Protein AF-A0A8J7L565-F1 (afdb_monomer)

Secondary structure (DSSP, 8-state):
--HHHHHHHHHTT-HHHHHHHHHHHHGGGTEEEEEEEETTEEEEEEEESSPPPGGG-----

Sequence (61 aa):
MDSQTILAL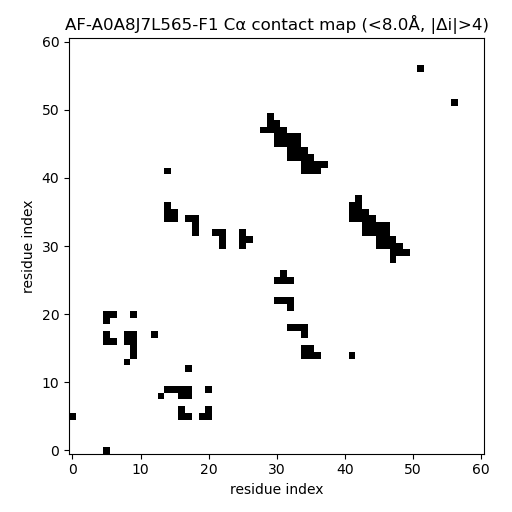AKQGDANAIAVLINNSLKEKRIVGKVTRKEDCLQIILESSEVPNHAKTQSFS

Organism: NCBI:txid1725252

pLDDT: mean 84.37, std 13.67, range [52.0, 96.0]

Foldseek 3Di:
DDLVVLVVCVVVVNQVSVQVVVCVVCVVVQWHWDWDDDPPDIDIDIDHPDDPDPVPPPPPD

Nearest PDB structures (foldseek):
  8ym1-assembly2_C  TM=5.397E-01  e=3.069E+00  Swine acute diarrhea syndrome coronavirus
  8ym1-assembly4_E  TM=5.435E-01  e=3.069E+00  Swine acute diarrhea syndrome coronavirus
  5epw-assembly1_A  TM=5.247E-01  e=5.071E+00  Human coronavirus NL63
  8wqk-assembly3_E  TM=4.530E-01  e=5.853E+00  Porcine epidemic diarrhea virus
  8wqk-assembly2_G  TM=4.733E-01  e=6.288E+00  Porcine epidemic diarrhea virus

Mean predicted aligned error: 7.8 Å

Radius of gyration: 14.24 Å; Cα contacts (8 Å, |Δi|>4): 64; chains: 1; bounding box: 32×40×31 Å

Solvent-accessible surface area (backbone atoms only — not comparable to full-atom values): 3771 Å² total; per-residue (Å²): 135,59,70,69,58,36,54,55,38,30,76,74,64,38,38,67,35,40,24,52,56,49,28,65,76,26,49,93,74,54,32,46,46,50,46,43,69,56,90,96,42,80,47,76,47,80,46,57,84,64,78,74,65,82,92,68,71,75,77,87,123

Structure (mmCIF, N/CA/C/O backbone):
data_AF-A0A8J7L565-F1
#
_entry.id   AF-A0A8J7L565-F1
#
loop_
_atom_site.group_PDB
_atom_site.id
_atom_site.type_symbol
_atom_site.label_atom_id
_atom_site.label_alt_id
_atom_site.label_comp_id
_atom_site.label_asym_id
_atom_site.label_entity_id
_atom_site.label_seq_id
_atom_site.pdbx_PDB_ins_code
_atom_site.Cartn_x
_atom_site.Cartn_y
_atom_site.Cartn_z
_atom_site.occupancy
_atom_site.B_iso_or_equiv
_atom_site.auth_seq_id
_atom_site.auth_comp_id
_atom_site.auth_asym_id
_atom_site.auth_atom_id
_atom_site.pdbx_PDB_model_num
ATOM 1 N N . MET A 1 1 ? -1.164 17.478 4.843 1.00 57.94 1 MET A N 1
ATOM 2 C CA . MET A 1 1 ? -1.496 16.442 5.844 1.00 57.94 1 MET A CA 1
ATOM 3 C C . MET A 1 1 ? -0.208 16.032 6.524 1.00 57.94 1 MET A C 1
ATOM 5 O O . MET A 1 1 ? 0.786 15.865 5.831 1.00 57.94 1 MET A O 1
ATOM 9 N N . ASP A 1 2 ? -0.211 15.949 7.848 1.00 79.81 2 ASP A N 1
ATOM 10 C CA . ASP A 1 2 ? 0.956 15.546 8.635 1.00 79.81 2 ASP A CA 1
ATOM 11 C C . ASP A 1 2 ? 1.198 14.021 8.545 1.00 79.81 2 ASP A C 1
ATOM 13 O O . ASP A 1 2 ? 0.254 13.236 8.437 1.00 79.81 2 ASP A O 1
ATOM 17 N N . SER A 1 3 ? 2.464 13.599 8.580 1.00 74.31 3 SER A N 1
ATOM 18 C CA . SER A 1 3 ? 2.874 12.194 8.427 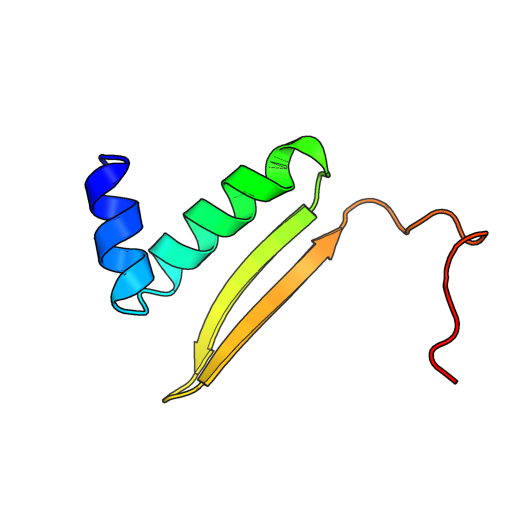1.00 74.31 3 SER A CA 1
ATOM 19 C C . SER A 1 3 ? 2.355 11.310 9.568 1.00 74.31 3 SER A C 1
ATOM 21 O O . SER A 1 3 ? 1.947 10.168 9.336 1.00 74.31 3 SER A O 1
ATOM 23 N N . GLN A 1 4 ? 2.270 11.841 10.797 1.00 78.69 4 GLN A N 1
ATOM 24 C CA . GLN A 1 4 ? 1.710 11.084 11.922 1.00 78.69 4 GLN A CA 1
ATOM 25 C C . GLN A 1 4 ? 0.203 10.869 11.772 1.00 78.69 4 GLN A C 1
ATOM 27 O O . GLN A 1 4 ? -0.309 9.798 12.102 1.00 78.69 4 GLN A O 1
ATOM 32 N N . THR A 1 5 ? -0.493 11.853 11.200 1.00 92.31 5 THR A N 1
ATOM 33 C CA . THR A 1 5 ? -1.925 11.749 10.887 1.00 92.31 5 THR A CA 1
ATOM 34 C C . THR A 1 5 ? -2.184 10.658 9.843 1.00 92.31 5 THR A C 1
ATOM 36 O O . THR A 1 5 ? -3.095 9.850 10.008 1.00 92.31 5 THR A O 1
ATOM 39 N N . ILE A 1 6 ? -1.346 10.569 8.805 1.00 94.25 6 ILE A N 1
ATOM 40 C CA . ILE A 1 6 ? -1.460 9.533 7.764 1.00 94.25 6 ILE A CA 1
ATOM 41 C C . ILE A 1 6 ? -1.237 8.136 8.358 1.00 94.25 6 ILE A C 1
ATOM 43 O O . ILE A 1 6 ? -2.003 7.217 8.076 1.00 94.25 6 ILE A O 1
ATOM 47 N N . LEU A 1 7 ? -0.235 7.966 9.225 1.00 94.56 7 LEU A N 1
ATOM 48 C CA . LEU A 1 7 ? 0.016 6.678 9.873 1.00 94.56 7 LEU A CA 1
ATOM 49 C C . LEU A 1 7 ? -1.149 6.242 10.775 1.00 94.56 7 LEU A C 1
ATOM 51 O O . LEU A 1 7 ? -1.507 5.065 10.786 1.00 94.56 7 LEU A O 1
ATOM 55 N N . ALA A 1 8 ? -1.741 7.172 11.527 1.00 95.75 8 ALA A N 1
ATOM 56 C CA . ALA A 1 8 ? -2.885 6.881 12.385 1.00 95.75 8 ALA A CA 1
ATOM 57 C C . ALA A 1 8 ? -4.113 6.440 11.570 1.00 95.75 8 ALA A C 1
ATOM 59 O O . ALA A 1 8 ? -4.716 5.417 11.886 1.00 95.75 8 ALA A O 1
ATOM 60 N N . LEU A 1 9 ? -4.430 7.156 10.488 1.00 94.81 9 LEU A N 1
ATOM 61 C CA . LEU A 1 9 ? -5.537 6.819 9.588 1.00 94.81 9 LEU A CA 1
ATOM 62 C C . LEU A 1 9 ? -5.317 5.469 8.892 1.00 94.81 9 LEU A C 1
ATOM 64 O O . LEU A 1 9 ? -6.227 4.644 8.827 1.00 94.81 9 LEU A O 1
ATOM 68 N N . ALA A 1 10 ? -4.091 5.190 8.445 1.00 93.94 10 ALA A N 1
ATOM 69 C CA . ALA A 1 10 ? -3.770 3.913 7.819 1.00 93.94 10 ALA A CA 1
ATOM 70 C C . ALA A 1 10 ? -3.962 2.730 8.784 1.00 93.94 10 ALA A C 1
ATOM 72 O O . ALA A 1 10 ? -4.506 1.698 8.395 1.00 93.94 10 ALA A O 1
ATOM 73 N N . LYS A 1 11 ? -3.592 2.891 10.063 1.00 92.38 11 LYS A N 1
ATOM 74 C CA . LYS A 1 11 ? -3.834 1.881 11.110 1.00 92.38 11 LYS A CA 1
ATOM 75 C C . LYS A 1 11 ? -5.321 1.641 11.394 1.00 92.38 11 LYS A C 1
ATOM 77 O O . LYS A 1 11 ? -5.665 0.576 11.893 1.00 92.38 11 LYS A O 1
ATOM 82 N N . GLN A 1 12 ? -6.187 2.601 11.077 1.00 92.44 12 GLN A N 1
ATOM 83 C CA . GLN A 1 12 ? -7.644 2.480 11.203 1.00 92.44 12 GLN A CA 1
ATOM 84 C C . GLN A 1 12 ? -8.308 1.871 9.956 1.00 92.44 12 GLN A C 1
ATOM 86 O O . GLN A 1 12 ? -9.523 1.690 9.937 1.00 92.44 12 GLN A O 1
ATOM 91 N N . GLY A 1 13 ? -7.535 1.545 8.916 1.00 89.25 13 GLY A N 1
ATOM 92 C CA . GLY A 1 13 ? -8.067 0.983 7.675 1.00 89.25 13 GLY A CA 1
ATOM 93 C C . GLY A 1 13 ? -8.529 2.028 6.657 1.00 89.25 13 GLY A C 1
ATOM 94 O O . GLY A 1 13 ? -9.278 1.683 5.741 1.00 89.25 13 GLY A O 1
ATOM 95 N N . ASP A 1 14 ? -8.108 3.292 6.789 1.00 92.69 14 ASP A N 1
ATOM 96 C CA . ASP A 1 14 ? -8.378 4.308 5.770 1.00 92.69 14 ASP A CA 1
ATOM 97 C C . ASP A 1 14 ? -7.612 3.985 4.476 1.00 92.69 14 ASP A C 1
ATOM 99 O O . ASP A 1 14 ? -6.378 3.987 4.4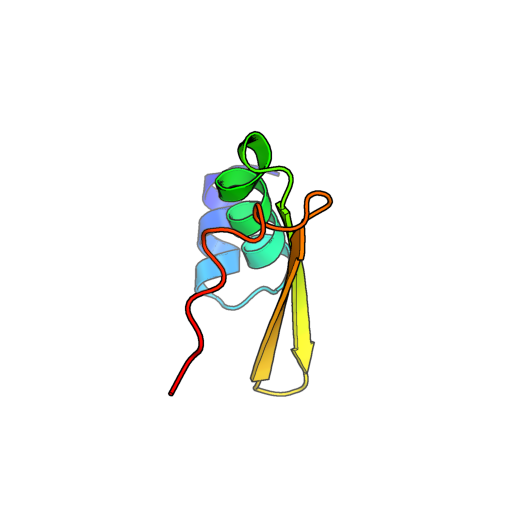32 1.00 92.69 14 ASP A O 1
ATOM 103 N N . ALA A 1 15 ? -8.355 3.703 3.406 1.00 94.00 15 ALA A N 1
ATOM 104 C CA . ALA A 1 15 ? -7.787 3.268 2.133 1.00 94.00 15 ALA A CA 1
ATOM 105 C C . ALA A 1 15 ? -6.872 4.327 1.496 1.00 94.00 15 ALA A C 1
ATOM 107 O O . ALA A 1 15 ? -5.862 3.972 0.887 1.00 94.00 15 ALA A O 1
ATOM 108 N N . ASN A 1 16 ? -7.180 5.616 1.662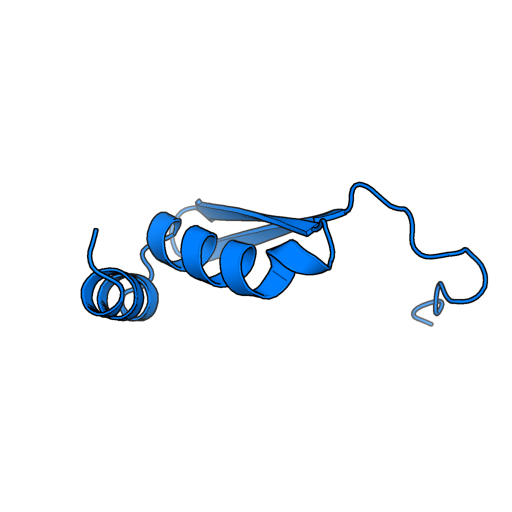 1.00 94.38 16 ASN A N 1
ATOM 109 C CA . ASN A 1 16 ? -6.388 6.697 1.078 1.00 94.38 16 ASN A CA 1
ATOM 110 C C . ASN A 1 16 ? -5.053 6.850 1.811 1.00 94.38 16 ASN A C 1
ATOM 112 O O . ASN A 1 16 ? -4.004 6.956 1.179 1.00 94.38 16 ASN A O 1
ATOM 116 N N . ALA A 1 17 ? -5.070 6.805 3.140 1.00 95.25 17 ALA A N 1
ATOM 117 C CA . ALA A 1 17 ? -3.869 6.856 3.958 1.00 95.25 17 ALA A CA 1
ATOM 118 C C . ALA A 1 17 ? -2.958 5.648 3.692 1.00 95.25 17 ALA A C 1
ATOM 120 O O . ALA A 1 17 ? -1.746 5.810 3.538 1.00 95.25 17 ALA A O 1
ATOM 121 N N . ILE A 1 18 ? -3.539 4.452 3.548 1.00 94.69 18 ILE A N 1
ATOM 122 C CA . ILE A 1 18 ? -2.802 3.249 3.138 1.00 94.69 18 ILE A CA 1
ATOM 123 C C . ILE A 1 18 ? -2.189 3.443 1.743 1.00 94.69 18 ILE A C 1
ATOM 125 O O . ILE A 1 18 ? -1.006 3.155 1.560 1.00 94.69 18 ILE A O 1
ATOM 129 N N . ALA A 1 19 ? -2.942 3.982 0.776 1.00 96.00 19 ALA A N 1
ATOM 130 C CA . ALA A 1 19 ? -2.423 4.270 -0.563 1.00 96.00 19 ALA A CA 1
ATOM 131 C C . ALA A 1 19 ? -1.232 5.232 -0.525 1.00 96.00 19 ALA 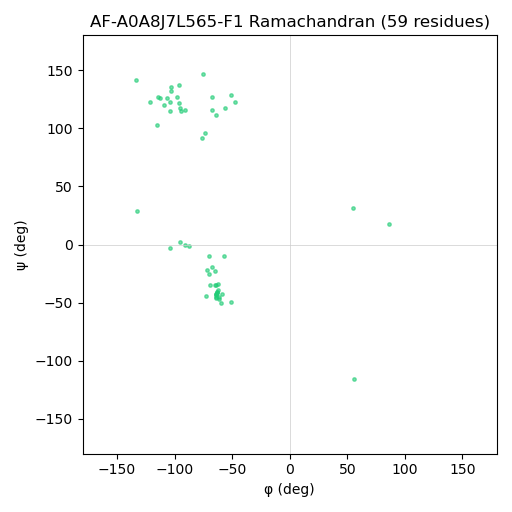A C 1
ATOM 133 O O . ALA A 1 19 ? -0.243 5.011 -1.223 1.00 96.00 19 ALA A O 1
ATOM 134 N N . VAL A 1 20 ? -1.295 6.282 0.298 1.00 95.75 20 VAL A N 1
ATOM 135 C CA . VAL A 1 20 ? -0.193 7.241 0.450 1.00 95.75 20 VAL A CA 1
ATOM 136 C C . VAL A 1 20 ? 1.062 6.552 0.980 1.00 95.75 20 VAL A C 1
ATOM 138 O O . VAL A 1 20 ? 2.136 6.735 0.407 1.00 95.75 20 VAL A O 1
ATOM 141 N N . LEU A 1 21 ? 0.943 5.727 2.026 1.00 95.62 21 LEU A N 1
ATOM 142 C CA . LEU A 1 21 ? 2.092 5.013 2.590 1.00 95.62 21 LEU A CA 1
ATOM 143 C C . LEU A 1 21 ? 2.696 4.016 1.593 1.00 95.62 21 LEU A C 1
ATOM 145 O O . LEU A 1 21 ? 3.912 4.013 1.404 1.00 95.62 21 LEU A O 1
ATOM 149 N N . ILE A 1 22 ? 1.862 3.225 0.909 1.00 94.44 22 ILE A N 1
ATOM 150 C CA . ILE A 1 22 ? 2.311 2.266 -0.111 1.00 94.44 22 ILE A CA 1
ATOM 151 C C . ILE A 1 22 ? 3.046 2.989 -1.242 1.00 94.44 22 ILE A C 1
ATOM 153 O O . ILE A 1 22 ? 4.167 2.618 -1.587 1.00 94.44 22 ILE A O 1
ATOM 157 N N . ASN A 1 23 ? 2.449 4.045 -1.796 1.00 94.81 23 ASN A N 1
ATOM 158 C CA . ASN A 1 23 ? 3.052 4.793 -2.897 1.00 94.81 23 ASN A CA 1
ATOM 159 C C . ASN A 1 23 ? 4.350 5.485 -2.479 1.00 94.81 23 ASN A C 1
ATOM 161 O O . ASN A 1 23 ? 5.294 5.527 -3.263 1.00 94.81 23 ASN A O 1
ATOM 165 N N . ASN A 1 24 ? 4.446 5.969 -1.239 1.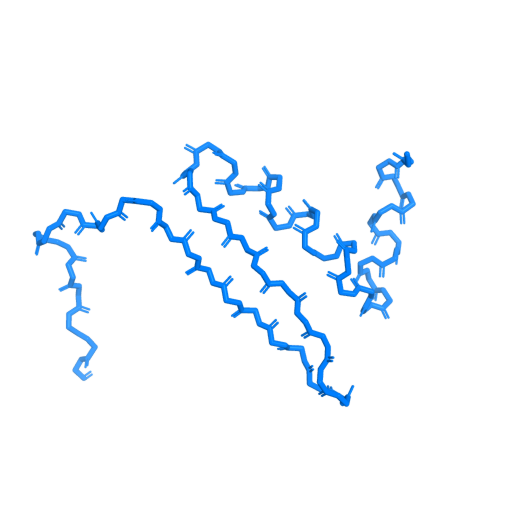00 94.38 24 ASN A N 1
ATOM 166 C CA . ASN A 1 24 ? 5.690 6.531 -0.724 1.00 94.38 24 ASN A CA 1
ATOM 167 C C . ASN A 1 24 ? 6.807 5.474 -0.648 1.00 94.38 24 ASN A C 1
ATOM 169 O O . ASN A 1 24 ? 7.931 5.743 -1.061 1.00 94.38 24 ASN A O 1
ATOM 173 N N . SER A 1 25 ? 6.499 4.254 -0.192 1.00 92.94 25 SER A N 1
ATOM 174 C CA . SER A 1 25 ? 7.466 3.146 -0.142 1.00 92.94 25 SER A CA 1
ATOM 175 C C . SER A 1 25 ? 7.863 2.603 -1.520 1.00 92.94 25 SER A C 1
ATOM 177 O O . SER A 1 25 ? 8.942 2.030 -1.667 1.00 92.94 25 SER A O 1
ATOM 179 N N . LEU A 1 26 ? 7.001 2.757 -2.526 1.00 91.62 26 LEU A N 1
ATOM 180 C CA . LEU A 1 26 ? 7.192 2.206 -3.871 1.00 91.62 26 LEU A CA 1
ATOM 181 C C . LEU A 1 26 ? 7.627 3.238 -4.919 1.00 91.62 26 LEU A C 1
ATOM 183 O O . LEU A 1 26 ? 7.927 2.860 -6.053 1.00 91.62 26 LEU A O 1
ATOM 187 N N . LYS A 1 27 ? 7.724 4.516 -4.540 1.00 88.56 27 LYS A N 1
ATOM 188 C CA . LYS A 1 27 ? 8.043 5.634 -5.436 1.00 88.56 27 LYS A CA 1
ATOM 189 C C . LYS A 1 27 ? 9.299 5.389 -6.277 1.00 88.56 27 LYS A C 1
ATOM 191 O O . LYS A 1 27 ? 9.249 5.499 -7.499 1.00 88.56 27 LYS A O 1
ATOM 196 N N . GLU A 1 28 ? 10.393 4.974 -5.640 1.00 89.44 28 GLU A N 1
ATOM 197 C CA . GLU A 1 28 ? 11.676 4.711 -6.315 1.00 89.44 28 GLU A CA 1
ATOM 198 C C . GLU A 1 28 ? 11.625 3.500 -7.260 1.00 89.44 28 GLU A C 1
ATOM 200 O O . GLU A 1 28 ? 12.450 3.369 -8.159 1.00 89.44 28 GLU A O 1
ATOM 205 N N . LYS A 1 29 ? 10.636 2.614 -7.087 1.00 87.06 29 LYS A N 1
ATOM 206 C CA . LYS A 1 29 ? 10.417 1.437 -7.940 1.00 87.06 29 LYS A CA 1
ATOM 207 C C . LYS A 1 29 ? 9.478 1.722 -9.113 1.00 87.06 29 LYS A C 1
ATOM 209 O O . LYS A 1 29 ? 9.217 0.807 -9.883 1.00 87.06 29 LYS A O 1
ATOM 214 N N . ARG A 1 30 ? 8.955 2.952 -9.242 1.00 86.69 30 ARG A N 1
ATOM 215 C CA . ARG A 1 30 ? 7.971 3.340 -10.273 1.00 86.69 30 ARG A CA 1
ATOM 216 C C . ARG A 1 30 ? 6.718 2.445 -10.28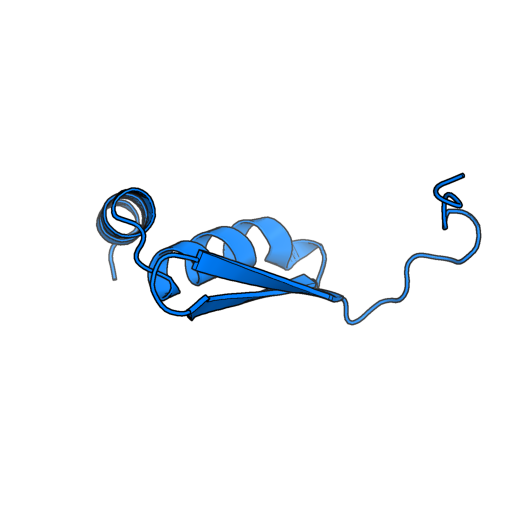1 1.00 86.69 30 ARG A C 1
ATOM 218 O O . ARG A 1 30 ? 6.104 2.234 -11.324 1.00 86.69 30 ARG A O 1
ATOM 225 N N . ILE A 1 31 ? 6.337 1.935 -9.107 1.00 89.94 31 ILE A N 1
ATOM 226 C CA . ILE A 1 31 ? 5.117 1.146 -8.904 1.00 89.94 31 ILE A CA 1
ATOM 227 C C . ILE A 1 31 ? 4.071 2.036 -8.237 1.00 89.94 31 ILE A C 1
ATOM 229 O O . ILE A 1 31 ? 4.356 2.694 -7.236 1.00 89.94 31 ILE A O 1
ATOM 233 N N . VAL A 1 32 ? 2.853 2.016 -8.770 1.00 92.94 32 VAL A N 1
ATOM 234 C CA . VAL A 1 32 ? 1.686 2.703 -8.218 1.00 92.94 32 VAL A CA 1
ATOM 235 C C . VAL A 1 32 ? 0.779 1.688 -7.531 1.00 92.94 32 VAL A C 1
ATOM 237 O O . VAL A 1 32 ? 0.309 0.733 -8.145 1.00 92.94 32 VAL A O 1
ATOM 240 N N . GLY A 1 33 ? 0.510 1.905 -6.248 1.00 93.69 33 GLY A N 1
ATOM 241 C CA . GLY A 1 33 ? -0.491 1.188 -5.474 1.00 93.69 33 GLY A CA 1
ATOM 242 C C . GLY A 1 33 ? -1.842 1.894 -5.526 1.00 93.69 33 GLY A C 1
ATOM 243 O O . GLY A 1 33 ? -1.994 3.004 -5.009 1.00 93.69 33 GLY A O 1
ATOM 244 N N . LYS A 1 34 ? -2.838 1.230 -6.111 1.00 94.38 34 LYS A N 1
ATOM 245 C CA . LYS A 1 34 ? -4.249 1.619 -6.040 1.00 94.38 34 LYS A CA 1
ATOM 246 C C . LYS A 1 34 ? -4.899 0.843 -4.905 1.00 94.38 34 LYS A C 1
ATOM 248 O O . LYS A 1 34 ? -4.947 -0.385 -4.945 1.00 94.38 34 LYS A O 1
ATOM 253 N N . VAL A 1 35 ? -5.392 1.556 -3.900 1.00 94.81 35 VAL A N 1
ATOM 254 C CA . VAL A 1 35 ? -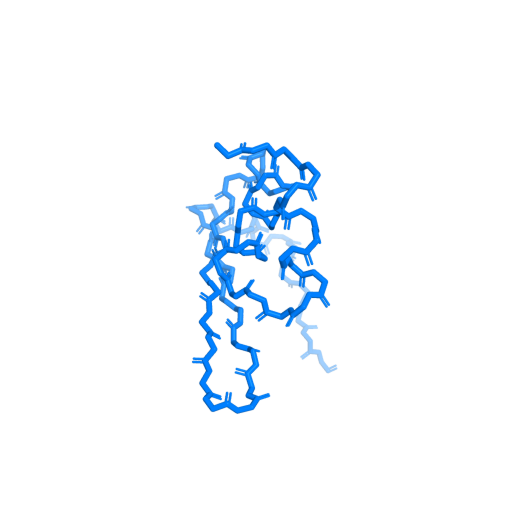6.038 0.956 -2.730 1.00 94.81 35 VAL A CA 1
ATOM 255 C C . VAL A 1 35 ? -7.500 1.353 -2.736 1.00 94.81 35 VAL A C 1
ATOM 257 O O . VAL A 1 35 ? -7.831 2.532 -2.819 1.00 94.81 35 VAL A O 1
ATOM 260 N N . THR A 1 36 ? -8.379 0.364 -2.654 1.00 93.75 36 THR A N 1
ATOM 261 C CA . THR A 1 36 ? -9.822 0.578 -2.553 1.00 93.75 36 THR A CA 1
ATOM 262 C C . THR A 1 36 ? -10.379 -0.299 -1.450 1.00 93.75 36 THR A C 1
ATOM 264 O O . THR A 1 36 ? -9.951 -1.439 -1.271 1.00 93.75 36 THR A O 1
ATOM 267 N N . ARG A 1 37 ? -11.341 0.232 -0.700 1.00 89.62 37 ARG A N 1
ATOM 268 C CA . ARG A 1 37 ? -12.122 -0.559 0.245 1.00 89.62 37 ARG A CA 1
ATOM 269 C C . ARG A 1 37 ? -13.418 -0.974 -0.440 1.00 89.62 37 ARG A C 1
ATOM 271 O O . ARG A 1 37 ? -14.160 -0.118 -0.917 1.00 89.62 37 ARG A O 1
ATOM 278 N N . LYS A 1 38 ? -13.659 -2.278 -0.516 1.00 88.56 38 LYS A N 1
ATOM 279 C CA . LYS A 1 38 ? -14.891 -2.881 -1.027 1.00 88.56 38 LYS A CA 1
ATOM 280 C C . LYS A 1 38 ? -15.549 -3.596 0.138 1.00 88.56 38 LYS A C 1
ATOM 282 O O . LYS A 1 38 ? -15.075 -4.655 0.533 1.00 88.56 38 LYS A O 1
ATOM 287 N N . GLU A 1 39 ? -16.587 -2.979 0.699 1.00 86.19 39 GLU A N 1
ATOM 288 C CA . GLU A 1 39 ? -17.254 -3.460 1.916 1.00 86.19 39 GLU A CA 1
ATOM 289 C C . GLU A 1 39 ? -16.234 -3.623 3.065 1.00 86.19 39 GLU A C 1
ATOM 291 O O . GLU A 1 39 ? -15.591 -2.648 3.481 1.00 86.19 39 GLU A O 1
ATOM 296 N N . ASP A 1 40 ? -16.034 -4.858 3.522 1.00 85.25 40 ASP A N 1
ATOM 297 C CA . ASP A 1 40 ? -15.090 -5.226 4.579 1.00 85.25 40 ASP A CA 1
ATOM 298 C C . ASP A 1 40 ? -13.728 -5.696 4.043 1.00 85.25 40 ASP A C 1
ATOM 300 O O . ASP A 1 40 ? -12.824 -6.020 4.812 1.00 85.25 40 ASP A O 1
ATOM 304 N N . CYS A 1 41 ? -13.542 -5.685 2.722 1.00 88.50 41 CYS A N 1
ATOM 305 C CA . CYS A 1 41 ? -12.318 -6.117 2.062 1.00 88.50 41 CYS A CA 1
ATOM 306 C C . CYS A 1 41 ? -11.474 -4.929 1.588 1.00 88.50 41 CYS A C 1
ATOM 308 O O . CYS A 1 41 ? -11.958 -3.990 0.950 1.00 88.50 41 CYS A O 1
ATOM 310 N N . LEU A 1 42 ? -10.166 -5.007 1.831 1.00 90.31 42 LEU A N 1
ATOM 311 C CA . LEU A 1 42 ? -9.189 -4.084 1.263 1.00 90.31 42 LEU A CA 1
ATOM 312 C C . LEU A 1 42 ? -8.610 -4.686 -0.021 1.00 90.31 42 LEU A C 1
ATOM 314 O O . LEU A 1 42 ? -7.928 -5.707 0.015 1.00 90.31 42 LEU A O 1
ATOM 318 N N . GLN A 1 43 ? -8.865 -4.046 -1.158 1.00 93.25 43 GLN A N 1
ATOM 319 C CA . GLN A 1 43 ? -8.255 -4.404 -2.433 1.00 93.25 43 GLN A CA 1
ATOM 320 C C . GLN A 1 43 ? -7.061 -3.491 -2.708 1.00 93.25 43 GLN A C 1
ATOM 322 O O . GLN A 1 43 ? -7.193 -2.266 -2.728 1.00 93.25 43 GLN A O 1
ATOM 327 N N . ILE A 1 44 ? -5.909 -4.105 -2.981 1.00 92.81 44 ILE A N 1
ATOM 328 C CA . ILE A 1 44 ? -4.674 -3.418 -3.355 1.00 92.81 44 ILE A CA 1
ATOM 329 C C . ILE A 1 44 ? -4.239 -3.944 -4.721 1.00 92.81 44 ILE A C 1
ATOM 331 O O . ILE A 1 44 ? -4.028 -5.144 -4.886 1.00 92.81 44 ILE A O 1
ATOM 335 N N . ILE A 1 45 ? -4.100 -3.045 -5.691 1.00 93.69 45 ILE A N 1
ATOM 336 C CA . ILE A 1 45 ? -3.543 -3.345 -7.012 1.00 93.69 45 ILE A CA 1
ATOM 337 C C . ILE A 1 45 ? -2.218 -2.600 -7.129 1.00 93.69 45 ILE A C 1
ATOM 339 O O . ILE A 1 45 ? -2.171 -1.389 -6.920 1.00 93.69 45 ILE A O 1
ATOM 343 N N . LEU A 1 46 ? -1.150 -3.326 -7.454 1.00 91.81 46 LEU A N 1
ATOM 344 C CA . LEU A 1 46 ? 0.168 -2.758 -7.718 1.00 91.81 46 LEU A CA 1
ATOM 345 C C . LEU A 1 46 ? 0.409 -2.764 -9.226 1.00 91.81 46 LEU A C 1
ATOM 347 O O . LEU A 1 46 ? 0.496 -3.825 -9.839 1.00 91.81 46 LEU A O 1
ATOM 351 N N . GLU A 1 47 ? 0.516 -1.580 -9.815 1.00 90.19 47 GLU A N 1
ATOM 352 C CA . GLU A 1 47 ? 0.798 -1.398 -11.236 1.00 90.19 47 GLU A CA 1
ATOM 353 C C . GLU A 1 47 ? 2.216 -0.860 -11.399 1.00 90.19 47 GLU A C 1
ATOM 355 O O . GLU A 1 47 ? 2.551 0.204 -10.882 1.00 90.19 47 GLU A O 1
ATOM 360 N N . SER A 1 48 ? 3.058 -1.603 -12.110 1.00 87.62 48 SER A N 1
ATOM 361 C CA . SER A 1 48 ? 4.393 -1.153 -12.501 1.00 87.62 48 SER A CA 1
ATOM 362 C C . SER A 1 48 ? 4.340 -0.595 -13.917 1.00 87.62 48 SER A C 1
ATOM 364 O O . SER A 1 48 ? 3.724 -1.207 -14.790 1.00 87.62 48 SER A O 1
ATOM 366 N N . SER A 1 49 ? 5.014 0.529 -14.168 1.00 78.50 49 SER A N 1
ATOM 367 C CA . SER A 1 49 ? 5.242 0.998 -15.541 1.00 78.50 49 SER A CA 1
ATOM 368 C C . SER A 1 49 ? 6.261 0.135 -16.291 1.00 78.50 49 SER A C 1
ATOM 370 O O . SER A 1 49 ? 6.257 0.101 -17.519 1.00 78.50 49 SER A O 1
ATOM 372 N N . GLU A 1 50 ? 7.116 -0.583 -15.561 1.00 75.12 50 GLU A N 1
ATOM 373 C CA . GLU A 1 50 ? 8.116 -1.488 -16.118 1.00 75.12 50 GLU A CA 1
ATOM 374 C C . GLU A 1 50 ? 7.694 -2.942 -15.899 1.00 75.12 50 GLU A C 1
ATOM 376 O O . GLU A 1 50 ? 7.428 -3.370 -14.771 1.00 75.12 50 GLU A O 1
ATOM 381 N N . VAL A 1 51 ? 7.655 -3.721 -16.981 1.00 67.44 51 VAL A N 1
ATOM 382 C CA . VAL A 1 51 ? 7.537 -5.179 -16.889 1.00 67.44 51 VAL A CA 1
ATOM 383 C C . VAL A 1 51 ? 8.843 -5.697 -16.278 1.00 67.44 51 VAL A C 1
ATOM 385 O O . VAL A 1 51 ? 9.913 -5.354 -16.792 1.00 67.44 51 VAL A O 1
ATOM 388 N N . PRO A 1 52 ? 8.805 -6.500 -15.196 1.00 63.75 52 PRO A N 1
ATOM 389 C CA . PRO A 1 52 ? 10.006 -7.128 -14.668 1.00 63.75 52 PRO A CA 1
ATOM 390 C C . PRO A 1 52 ? 10.733 -7.839 -15.807 1.00 63.75 52 PRO A C 1
ATOM 392 O O . PRO A 1 52 ? 10.117 -8.594 -16.558 1.00 63.75 52 PRO A O 1
ATOM 395 N N . ASN A 1 53 ? 12.029 -7.567 -15.960 1.00 60.59 53 ASN A N 1
ATOM 396 C CA . ASN A 1 53 ? 12.846 -8.163 -17.011 1.00 60.59 53 ASN A CA 1
ATOM 397 C C . ASN A 1 53 ? 12.597 -9.688 -17.050 1.00 60.59 53 ASN A C 1
ATOM 399 O O . ASN A 1 53 ? 12.747 -10.357 -16.023 1.00 60.59 53 ASN A O 1
ATOM 403 N N . HIS A 1 54 ? 12.179 -10.218 -18.208 1.00 55.41 54 HIS A N 1
ATOM 404 C CA . HIS A 1 54 ? 11.588 -11.560 -18.390 1.00 55.41 54 HIS A CA 1
ATOM 405 C C . HIS A 1 54 ? 12.475 -12.724 -17.899 1.00 55.41 54 HIS A C 1
ATOM 407 O O . HIS A 1 54 ? 12.014 -13.854 -17.784 1.00 55.41 54 HIS A O 1
ATOM 413 N N . ALA A 1 55 ? 13.738 -12.461 -17.556 1.00 56.16 55 ALA A N 1
ATOM 414 C CA . ALA A 1 55 ? 14.632 -13.417 -16.910 1.00 56.16 55 ALA A CA 1
ATOM 415 C C . 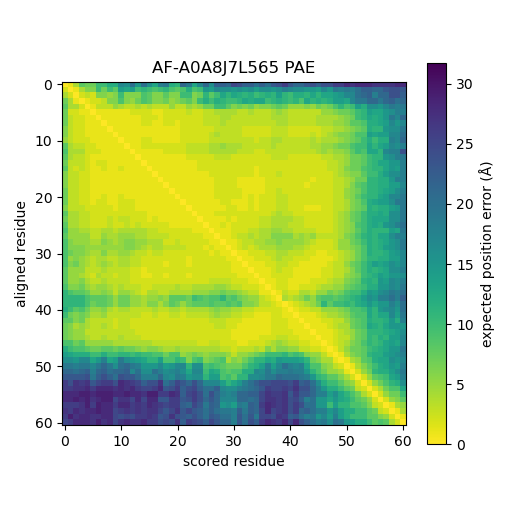ALA A 1 55 ? 14.262 -13.751 -15.444 1.00 56.16 55 ALA A C 1
ATOM 417 O O . ALA A 1 55 ? 14.863 -14.651 -14.861 1.00 56.16 55 ALA A O 1
ATOM 418 N N . LYS A 1 56 ? 13.314 -13.033 -14.820 1.00 56.44 56 LYS A N 1
ATOM 419 C CA . LYS A 1 56 ? 12.898 -13.241 -13.417 1.00 56.44 56 LYS A CA 1
ATOM 420 C C . LYS A 1 56 ? 11.382 -13.301 -13.209 1.00 56.44 56 LYS A C 1
ATOM 422 O O . LYS A 1 56 ? 10.896 -12.993 -12.122 1.00 56.44 56 LYS A O 1
ATOM 427 N N . THR A 1 57 ? 10.614 -13.738 -14.199 1.00 56.34 57 THR A N 1
ATOM 428 C CA . THR A 1 57 ? 9.261 -14.232 -13.922 1.00 56.34 57 THR A CA 1
ATOM 429 C C . THR A 1 57 ? 9.414 -15.628 -13.323 1.00 56.34 57 THR A C 1
ATOM 431 O O . THR A 1 57 ? 9.556 -16.609 -14.044 1.00 56.34 57 THR A O 1
ATOM 434 N N . GLN A 1 58 ? 9.486 -15.720 -11.991 1.00 58.88 58 GLN A N 1
ATOM 435 C CA . GLN A 1 58 ? 9.353 -17.017 -11.332 1.00 58.88 58 GLN A CA 1
ATOM 436 C C . GLN A 1 58 ? 7.944 -17.523 -11.619 1.00 58.88 58 GLN A C 1
ATOM 438 O O . GLN A 1 58 ? 6.961 -16.936 -11.167 1.00 58.88 58 GLN A O 1
ATOM 443 N N . SER A 1 59 ? 7.863 -18.583 -12.417 1.00 58.91 59 SER A N 1
ATOM 444 C CA . SER A 1 59 ? 6.655 -19.378 -12.554 1.00 58.91 59 SER A CA 1
ATOM 445 C C . SER A 1 59 ? 6.259 -19.851 -11.159 1.00 58.91 59 SER A C 1
ATOM 447 O O . SER A 1 59 ? 7.024 -20.563 -10.511 1.00 58.91 59 SER A O 1
ATOM 449 N N . PHE A 1 60 ? 5.092 -19.430 -10.683 1.00 60.91 60 PHE A N 1
ATOM 450 C CA . PHE A 1 60 ? 4.478 -20.049 -9.517 1.00 60.91 60 PHE A CA 1
ATOM 451 C C . PHE A 1 60 ? 3.944 -21.408 -9.979 1.00 60.91 60 PHE A C 1
ATOM 453 O O . PHE A 1 60 ? 2.898 -21.469 -10.625 1.00 60.91 60 PHE A O 1
ATOM 460 N N . SER A 1 61 ? 4.743 -22.456 -9.760 1.00 52.00 61 SER A N 1
ATOM 461 C CA . SER A 1 61 ? 4.368 -23.865 -9.929 1.00 52.00 61 SER A CA 1
ATOM 462 C C . SER A 1 61 ? 3.650 -24.388 -8.698 1.00 52.00 61 SER A C 1
ATOM 464 O O . SER A 1 61 ? 4.159 -24.078 -7.595 1.00 52.00 61 SER A O 1
#